Protein AF-A0AAV6TFC0-F1 (afdb_monomer_lite)

Organism: NCBI:txid931172

Sequence (76 aa):
MFNESKQKTFKRLRGRKVTPNFQEAVFIEEKEICYPKEGEVSIRNKYVGINASDVNVTARIIPSDGVKESFGIGFE

Foldseek 3Di:
DDDPPPPQKDKAKKAQAQALPVVNGIDIDIDGQDDDDVPDDDDDDPDADDDNCQSVVSNCVDPPPPDDNMDGTGDD

pLDDT: mean 83.74, std 15.04, range [38.12, 95.88]

Secondary structure (DSSP, 8-state):
--------EEEEEEE-S-SS-HHHHEEEEEEEPPPP-TT------S-----THHHHHHTT-S--TT--S--B----

Radius of gyration: 14.44 Å; chains: 1; bounding box: 31×22×42 Å

Structure (mmCIF, N/CA/C/O backbone):
data_AF-A0AAV6TFC0-F1
#
_entry.id   AF-A0AAV6TFC0-F1
#
loop_
_atom_site.group_PDB
_atom_site.id
_atom_site.type_symbol
_atom_site.label_atom_id
_atom_site.label_alt_id
_atom_site.label_comp_id
_atom_site.label_asym_id
_atom_site.label_entity_id
_atom_site.label_seq_id
_atom_site.pdbx_PDB_ins_code
_atom_site.Cartn_x
_atom_site.Cartn_y
_atom_site.Cartn_z
_atom_site.occupancy
_atom_site.B_iso_or_equiv
_atom_site.auth_seq_id
_atom_site.auth_comp_id
_atom_site.auth_asym_id
_atom_site.auth_atom_id
_atom_site.pdbx_PDB_model_num
ATOM 1 N N . MET A 1 1 ? -13.729 0.340 24.348 1.00 38.12 1 MET A N 1
ATOM 2 C CA . MET A 1 1 ? -13.013 1.620 24.531 1.00 38.12 1 MET A CA 1
ATOM 3 C C . MET A 1 1 ? -11.545 1.357 24.204 1.00 38.12 1 MET A C 1
ATOM 5 O O . MET A 1 1 ? -10.884 0.674 24.975 1.00 38.12 1 MET A O 1
ATOM 9 N N . PHE A 1 2 ? -11.077 1.712 23.002 1.00 44.81 2 PHE A N 1
ATOM 10 C CA . PHE A 1 2 ? -9.687 1.450 22.603 1.00 44.81 2 PHE A CA 1
ATOM 11 C C . PHE A 1 2 ? -8.763 2.460 23.293 1.00 44.81 2 PHE A C 1
ATOM 13 O O . PHE A 1 2 ? -9.004 3.661 23.236 1.00 44.81 2 PHE A O 1
ATOM 20 N N . ASN A 1 3 ? -7.755 1.941 23.992 1.00 44.91 3 ASN A N 1
ATOM 21 C CA . ASN A 1 3 ? -6.819 2.690 24.822 1.00 44.91 3 ASN A CA 1
ATOM 22 C C . ASN A 1 3 ? -5.981 3.664 23.967 1.00 44.91 3 ASN A C 1
ATOM 24 O O . ASN A 1 3 ? -5.283 3.244 23.042 1.00 44.91 3 ASN A O 1
ATOM 28 N N . GLU A 1 4 ? -6.082 4.961 24.265 1.00 52.31 4 GLU A N 1
ATOM 29 C CA . GLU A 1 4 ? -5.514 6.079 23.504 1.00 52.31 4 GLU A CA 1
ATOM 30 C C . GLU A 1 4 ? -4.031 6.350 23.825 1.00 52.31 4 GLU A C 1
ATOM 32 O O . GLU A 1 4 ? -3.652 7.473 24.158 1.00 52.31 4 GLU A O 1
ATOM 37 N N . SER A 1 5 ? -3.130 5.387 23.614 1.00 55.91 5 SER A N 1
ATOM 38 C CA . SER A 1 5 ? -1.782 5.793 23.186 1.00 55.91 5 SER A CA 1
ATOM 39 C C . SER A 1 5 ? -1.886 6.197 21.711 1.00 55.91 5 SER A C 1
ATOM 41 O O . SER A 1 5 ? -1.610 5.415 20.804 1.00 55.91 5 SER A O 1
ATOM 43 N N . LYS A 1 6 ? -2.442 7.398 21.473 1.00 66.81 6 LYS A N 1
ATOM 44 C CA . LYS A 1 6 ? -2.877 7.917 20.163 1.00 66.81 6 LYS A CA 1
ATOM 45 C C . LYS A 1 6 ? -1.701 7.982 19.189 1.00 66.81 6 LYS A C 1
ATOM 47 O O . LYS A 1 6 ? -1.032 9.004 19.056 1.00 66.81 6 LYS A O 1
ATOM 52 N N . GLN A 1 7 ? -1.453 6.882 18.489 1.00 72.75 7 GLN A N 1
ATOM 53 C CA . GLN A 1 7 ? -0.648 6.885 17.282 1.00 72.75 7 GLN A CA 1
ATOM 54 C C . GLN A 1 7 ? -1.308 7.883 16.322 1.00 72.75 7 GLN A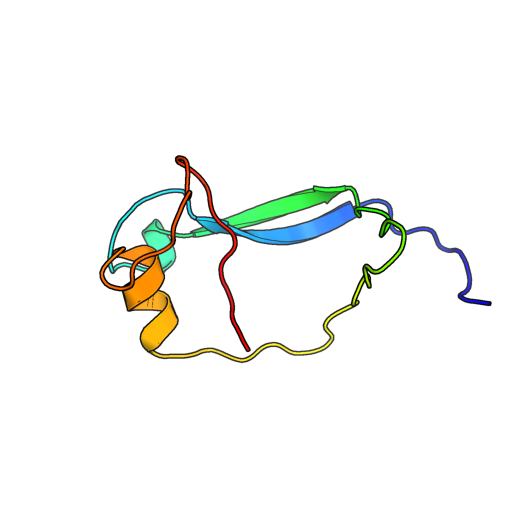 C 1
ATOM 56 O O . GLN A 1 7 ? -2.454 7.694 15.932 1.00 72.75 7 GLN A O 1
ATOM 61 N N . LYS A 1 8 ? -0.627 8.992 16.021 1.00 88.00 8 LYS A N 1
ATOM 62 C CA . LYS A 1 8 ? -1.180 10.063 15.175 1.00 88.00 8 LYS A CA 1
ATOM 63 C C . LYS A 1 8 ? -0.944 9.802 13.693 1.00 88.00 8 LYS A C 1
ATOM 65 O O . LYS A 1 8 ? -1.691 10.304 12.861 1.00 88.00 8 LYS A O 1
ATOM 70 N N . THR A 1 9 ? 0.069 8.999 13.380 1.00 93.88 9 THR A N 1
ATOM 71 C CA . THR A 1 9 ? 0.518 8.714 12.020 1.00 93.88 9 THR A CA 1
ATOM 72 C C . THR A 1 9 ? 0.626 7.215 11.757 1.00 93.88 9 THR A C 1
ATOM 74 O O . THR A 1 9 ? 0.839 6.412 12.664 1.00 93.88 9 THR A O 1
ATOM 77 N N . PHE A 1 10 ? 0.487 6.807 10.503 1.00 93.19 10 PHE A N 1
ATOM 78 C CA . PHE A 1 10 ? 0.701 5.440 10.040 1.00 93.19 10 PHE A CA 1
ATOM 79 C C . PHE A 1 10 ? 1.532 5.440 8.759 1.00 93.19 10 PHE A C 1
ATOM 81 O O . PHE A 1 10 ? 1.617 6.448 8.058 1.00 93.19 10 PHE A O 1
ATOM 88 N N . LYS A 1 11 ? 2.150 4.295 8.460 1.00 94.50 11 LYS A N 1
ATOM 89 C CA . LYS A 1 11 ? 2.893 4.082 7.217 1.00 94.50 11 LYS A CA 1
ATOM 90 C C . LYS A 1 11 ? 2.014 3.360 6.206 1.00 94.50 11 LYS A C 1
ATOM 92 O O . LYS A 1 11 ? 1.315 2.418 6.574 1.00 94.50 11 LYS A O 1
ATOM 97 N N . ARG A 1 12 ? 2.081 3.769 4.941 1.00 92.81 12 ARG A N 1
ATOM 98 C CA . ARG A 1 12 ? 1.414 3.082 3.826 1.00 92.81 12 ARG A CA 1
ATOM 99 C C . ARG A 1 12 ? 2.270 3.087 2.571 1.00 92.81 12 ARG A C 1
ATOM 101 O O . ARG A 1 12 ? 3.131 3.949 2.414 1.00 92.81 12 ARG A O 1
ATOM 108 N N . LEU A 1 13 ? 1.996 2.152 1.668 1.00 93.88 13 LEU A N 1
ATOM 109 C CA . LEU A 1 13 ? 2.531 2.187 0.311 1.00 93.88 13 LEU A CA 1
ATOM 110 C C . LEU A 1 13 ? 1.747 3.200 -0.529 1.00 93.88 13 LEU A C 1
ATOM 112 O O . LEU A 1 13 ? 0.519 3.275 -0.443 1.00 93.88 13 LEU A O 1
ATOM 116 N N . ARG A 1 14 ? 2.457 3.974 -1.350 1.00 90.88 14 ARG A N 1
ATOM 117 C CA . ARG A 1 14 ? 1.859 4.912 -2.305 1.00 90.88 14 ARG A CA 1
ATOM 118 C C . ARG A 1 14 ? 2.549 4.822 -3.655 1.00 90.88 14 ARG A C 1
ATOM 120 O O . ARG A 1 14 ? 3.77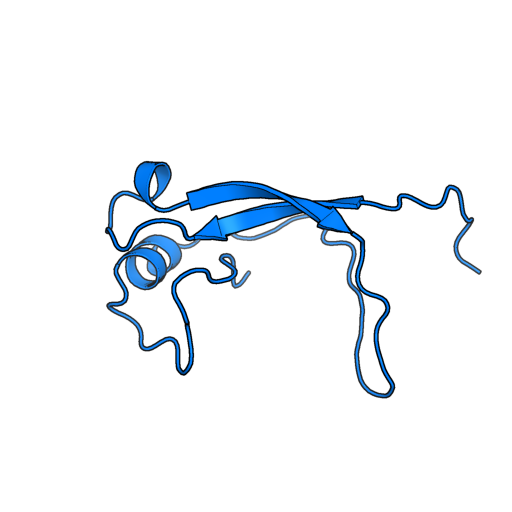6 4.773 -3.725 1.00 90.88 14 ARG A O 1
ATOM 127 N N . GLY A 1 15 ? 1.753 4.834 -4.722 1.00 89.31 15 GLY A N 1
ATOM 128 C CA . GLY A 1 15 ? 2.258 4.934 -6.089 1.00 89.31 15 GLY A CA 1
ATOM 129 C C . GLY A 1 15 ? 2.828 6.328 -6.378 1.00 89.31 15 GLY A C 1
ATOM 130 O O . GLY A 1 15 ? 2.198 7.333 -6.044 1.00 89.31 15 GLY A O 1
ATOM 131 N N . ARG A 1 16 ? 4.009 6.378 -7.004 1.00 89.69 16 ARG A N 1
ATOM 132 C CA . ARG A 1 16 ? 4.712 7.589 -7.475 1.00 89.69 16 ARG A CA 1
ATOM 133 C C . ARG A 1 16 ? 5.052 7.572 -8.966 1.00 89.69 16 ARG A C 1
ATOM 135 O O . ARG A 1 16 ? 5.303 8.626 -9.537 1.00 89.69 16 A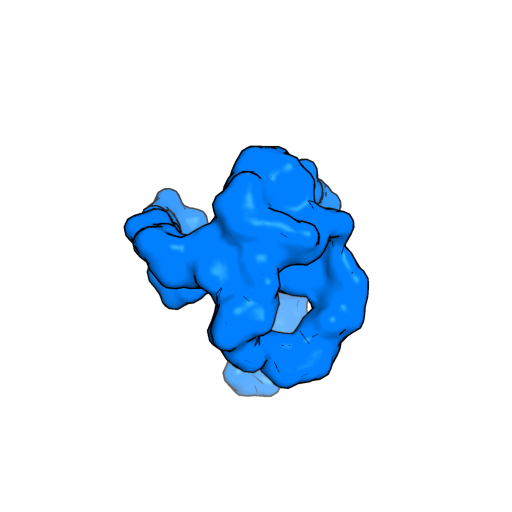RG A O 1
ATOM 142 N N . LYS A 1 17 ? 5.119 6.392 -9.589 1.00 90.00 17 LYS A N 1
ATOM 143 C CA . LYS A 1 17 ? 5.495 6.223 -10.999 1.00 90.00 17 LYS A CA 1
ATOM 144 C C . LYS A 1 17 ? 4.646 5.125 -11.624 1.00 90.00 17 LYS A C 1
ATOM 146 O O . LYS A 1 17 ? 4.463 4.074 -11.019 1.00 90.00 17 LYS A O 1
ATOM 151 N N . VAL A 1 18 ? 4.154 5.367 -12.836 1.00 90.31 18 VAL A N 1
ATOM 152 C CA . VAL A 1 18 ? 3.452 4.348 -13.624 1.00 90.31 18 VAL A CA 1
ATOM 153 C C . VAL A 1 18 ? 4.495 3.460 -14.294 1.00 90.31 18 VAL A C 1
ATOM 155 O O . VAL A 1 18 ? 5.241 3.923 -15.155 1.00 90.31 18 VAL A O 1
ATOM 158 N N . THR A 1 19 ? 4.606 2.213 -13.844 1.00 92.00 19 THR A N 1
ATOM 159 C CA . THR A 1 19 ? 5.568 1.222 -14.349 1.00 92.00 19 THR A CA 1
ATOM 160 C C . THR A 1 19 ? 5.226 -0.1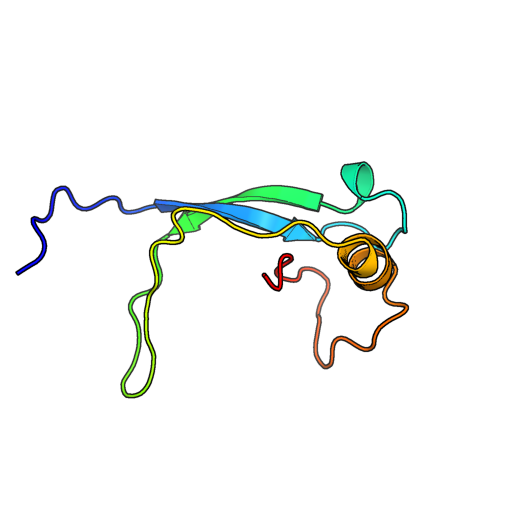70 -13.800 1.00 92.00 19 THR A C 1
ATOM 162 O O . THR A 1 19 ? 4.718 -0.274 -12.679 1.00 92.00 19 THR A O 1
ATOM 165 N N . PRO A 1 20 ? 5.514 -1.255 -14.541 1.00 92.44 20 PRO A N 1
ATOM 166 C CA . PRO A 1 20 ? 5.445 -2.611 -14.000 1.00 92.44 20 PRO A CA 1
ATOM 167 C C . PRO A 1 20 ? 6.583 -2.921 -13.008 1.00 92.44 20 PRO A C 1
ATOM 169 O O . PRO A 1 20 ? 6.535 -3.921 -12.298 1.00 92.44 20 PRO A O 1
ATOM 172 N N . ASN A 1 21 ? 7.622 -2.085 -12.915 1.00 95.88 21 ASN A N 1
ATOM 173 C CA . ASN A 1 21 ? 8.629 -2.245 -11.869 1.00 95.88 21 ASN A CA 1
ATOM 174 C C . ASN A 1 21 ? 8.069 -1.740 -10.529 1.00 95.88 21 ASN A C 1
ATOM 176 O O . ASN A 1 21 ? 8.131 -0.544 -10.240 1.00 95.88 21 ASN A O 1
ATOM 180 N N . PHE A 1 22 ? 7.551 -2.649 -9.700 1.00 94.25 22 PHE A N 1
ATOM 181 C CA . PHE A 1 22 ? 6.918 -2.301 -8.424 1.00 94.25 22 PHE A CA 1
ATOM 182 C C . PHE A 1 22 ? 7.827 -1.454 -7.519 1.00 94.25 22 PHE A C 1
ATOM 184 O O . PHE A 1 22 ? 7.379 -0.465 -6.943 1.00 94.25 22 PHE A O 1
ATOM 191 N N . GLN A 1 23 ? 9.124 -1.770 -7.450 1.00 95.50 23 GLN A N 1
ATOM 192 C CA . GLN A 1 23 ? 10.088 -1.045 -6.613 1.00 95.50 23 GLN A CA 1
ATOM 193 C C . GLN A 1 23 ? 10.261 0.421 -7.042 1.00 95.50 23 GLN A C 1
ATOM 195 O O . GLN A 1 23 ? 10.430 1.319 -6.213 1.00 95.50 23 GLN A O 1
ATOM 200 N N . GLU A 1 24 ? 10.217 0.692 -8.344 1.00 95.25 24 GLU A N 1
ATOM 201 C CA . GLU A 1 24 ? 10.227 2.063 -8.854 1.00 95.25 24 GLU A CA 1
ATOM 202 C C . GLU A 1 24 ? 8.866 2.742 -8.680 1.00 95.25 24 GLU A C 1
ATOM 204 O O . GLU A 1 24 ? 8.805 3.945 -8.404 1.00 95.25 24 GLU A O 1
ATOM 209 N N . ALA A 1 25 ? 7.789 1.971 -8.833 1.00 92.56 25 ALA A N 1
ATOM 210 C CA . ALA A 1 25 ? 6.423 2.461 -8.816 1.00 92.56 25 ALA A CA 1
ATOM 211 C C . ALA A 1 25 ? 5.978 2.966 -7.449 1.00 92.56 25 ALA A C 1
ATOM 213 O O . ALA A 1 25 ? 5.229 3.942 -7.405 1.00 92.56 25 ALA A O 1
ATOM 214 N N . VAL A 1 26 ? 6.414 2.335 -6.354 1.00 94.00 26 VAL A N 1
ATOM 215 C CA . VAL A 1 26 ? 5.903 2.628 -5.008 1.00 94.00 26 VAL A CA 1
ATOM 216 C C . VAL A 1 26 ? 6.971 3.140 -4.048 1.00 94.00 26 VAL A C 1
ATOM 218 O O . VAL A 1 26 ? 8.170 2.928 -4.220 1.00 94.00 26 VAL A O 1
ATOM 221 N N . PHE A 1 27 ? 6.520 3.822 -3.002 1.00 94.56 27 PHE A N 1
ATOM 222 C CA . PHE A 1 27 ? 7.330 4.181 -1.843 1.00 94.56 27 PHE A CA 1
ATOM 223 C C . PHE A 1 27 ? 6.491 4.087 -0.565 1.00 94.56 27 PHE A C 1
ATOM 225 O O . PHE A 1 27 ? 5.259 4.092 -0.619 1.00 94.56 27 PHE A O 1
ATOM 232 N N . ILE A 1 28 ? 7.160 3.991 0.586 1.00 95.38 28 ILE A N 1
ATOM 233 C CA . ILE A 1 28 ? 6.503 4.077 1.893 1.00 95.38 28 ILE A CA 1
ATOM 234 C C . ILE A 1 28 ? 6.373 5.552 2.259 1.00 95.38 28 ILE A C 1
ATOM 236 O O . ILE A 1 28 ? 7.377 6.260 2.326 1.00 95.38 28 ILE A O 1
ATOM 240 N N . GLU A 1 29 ? 5.155 5.998 2.543 1.00 93.81 29 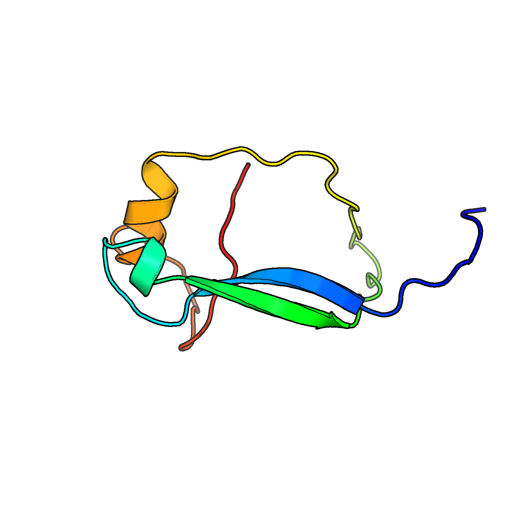GLU A N 1
ATOM 241 C CA . GLU A 1 29 ? 4.903 7.312 3.125 1.00 93.81 29 GLU A CA 1
ATOM 242 C C . GLU A 1 29 ? 4.349 7.201 4.540 1.00 93.81 29 GLU A C 1
ATOM 244 O O . GLU A 1 29 ? 3.658 6.237 4.878 1.00 93.81 29 GLU A O 1
ATOM 249 N N . GLU A 1 30 ? 4.629 8.214 5.351 1.00 95.19 30 GLU A N 1
ATOM 250 C CA . GLU A 1 30 ? 3.992 8.414 6.646 1.00 95.19 30 GLU A CA 1
ATOM 251 C C . GLU A 1 30 ? 2.863 9.440 6.510 1.00 95.19 30 GLU A C 1
ATOM 253 O O . GLU A 1 30 ? 3.017 10.461 5.836 1.00 95.19 30 GLU A O 1
ATOM 258 N N . LYS A 1 31 ? 1.708 9.158 7.115 1.00 91.69 31 LYS A N 1
ATOM 259 C CA . LYS A 1 31 ? 0.514 9.998 7.003 1.00 91.69 31 LYS A CA 1
ATOM 260 C C . LYS A 1 31 ? -0.289 10.014 8.291 1.00 91.69 31 LYS A C 1
ATOM 262 O O . LYS A 1 31 ? -0.284 9.034 9.027 1.00 91.69 31 LYS A O 1
ATOM 267 N N . GLU A 1 32 ? -1.001 11.105 8.548 1.00 92.06 32 GLU A N 1
ATOM 268 C CA . GLU A 1 32 ? -1.936 11.187 9.669 1.00 92.06 32 GLU A CA 1
ATOM 269 C C . GLU A 1 32 ? -3.062 10.157 9.539 1.00 92.06 32 GLU A C 1
ATOM 271 O O . GLU A 1 32 ? -3.575 9.911 8.442 1.00 92.06 32 GLU A O 1
ATOM 276 N N . ILE A 1 33 ? -3.448 9.552 10.663 1.00 89.44 33 ILE A N 1
ATOM 277 C CA . ILE A 1 33 ? -4.596 8.647 10.711 1.00 89.44 33 ILE A CA 1
ATOM 278 C C . ILE A 1 33 ? -5.860 9.443 10.379 1.00 89.44 33 ILE A C 1
ATOM 280 O O . ILE A 1 33 ? -6.171 10.441 11.025 1.00 89.44 33 ILE A O 1
ATOM 284 N N . CYS A 1 34 ? -6.599 8.972 9.376 1.00 82.12 34 CYS A N 1
ATOM 285 C CA . CYS A 1 34 ? -7.905 9.516 9.037 1.00 82.12 34 CYS A CA 1
ATOM 286 C C . CYS A 1 34 ? -8.960 8.954 9.997 1.00 82.12 34 CYS A C 1
ATOM 288 O O . CYS A 1 34 ? -9.012 7.739 10.226 1.00 82.12 34 CYS A O 1
ATOM 290 N N . TYR A 1 35 ? -9.800 9.829 10.545 1.00 86.19 35 TYR A N 1
ATOM 291 C CA . TYR A 1 35 ? -10.941 9.418 11.356 1.00 86.19 35 TYR A CA 1
ATOM 292 C C . TYR A 1 35 ? -12.135 9.127 10.437 1.00 86.19 35 TYR A C 1
ATOM 294 O O . TYR A 1 35 ? -12.432 9.956 9.574 1.00 86.19 35 TYR A O 1
ATOM 302 N N . PRO A 1 36 ? -12.796 7.965 10.589 1.00 90.94 36 PRO A N 1
ATOM 303 C CA . PRO A 1 36 ? -13.892 7.579 9.711 1.00 90.94 36 PRO A CA 1
ATOM 304 C C . PRO A 1 36 ? -15.091 8.514 9.899 1.00 90.94 36 PRO A C 1
ATOM 306 O O . PRO A 1 36 ? -15.378 8.950 11.018 1.00 90.94 36 PRO A O 1
ATOM 309 N N . LYS A 1 37 ? -15.792 8.814 8.804 1.00 92.88 37 LYS A N 1
ATOM 310 C CA . LYS A 1 37 ? -17.087 9.506 8.824 1.00 92.88 37 LYS A CA 1
ATOM 311 C C . LYS A 1 37 ? -18.226 8.521 9.102 1.00 92.88 37 LYS A C 1
ATOM 313 O O . LYS A 1 37 ? -18.017 7.317 9.242 1.00 92.88 37 LYS A O 1
ATOM 318 N N . GLU A 1 38 ? -19.450 9.039 9.177 1.00 94.75 38 GLU A N 1
ATOM 319 C CA . GLU A 1 38 ? -20.647 8.202 9.255 1.00 94.75 38 GLU A CA 1
ATOM 320 C C . GLU A 1 38 ? -20.705 7.225 8.069 1.00 94.75 38 GLU A C 1
ATOM 322 O O . GLU A 1 38 ? -20.558 7.626 6.915 1.00 94.75 38 GLU A O 1
ATOM 327 N N . GLY A 1 39 ? -20.875 5.934 8.370 1.00 95.62 39 GLY A N 1
ATOM 328 C CA . GLY A 1 39 ? -20.882 4.854 7.378 1.00 95.62 39 GLY A CA 1
ATOM 329 C C . GLY A 1 39 ? -19.503 4.314 6.974 1.00 95.62 39 GLY A C 1
ATOM 330 O O . GLY A 1 39 ? -19.441 3.354 6.211 1.00 95.62 39 GLY A O 1
ATOM 331 N N . GLU A 1 40 ? -18.403 4.870 7.490 1.00 93.69 40 GLU A N 1
ATOM 332 C CA . GLU A 1 40 ? -17.041 4.408 7.199 1.00 93.69 40 GLU A CA 1
ATOM 333 C C . GLU A 1 40 ? -16.434 3.621 8.371 1.00 93.69 40 GLU A C 1
ATOM 335 O O . GLU A 1 40 ? -16.821 3.764 9.532 1.00 93.69 40 GLU A O 1
ATOM 340 N N . VAL A 1 41 ? -15.418 2.807 8.073 1.00 90.94 41 VAL A N 1
ATOM 341 C CA . VAL A 1 41 ? -14.621 2.095 9.079 1.00 90.94 41 VAL A CA 1
ATOM 342 C C . VAL A 1 41 ? -13.139 2.396 8.898 1.00 90.94 41 VAL A C 1
ATOM 344 O O . VAL A 1 41 ? -12.635 2.471 7.780 1.00 90.94 41 VAL A O 1
ATOM 347 N N . SER A 1 42 ? -12.424 2.544 10.013 1.00 90.31 42 SER A N 1
ATOM 348 C CA . SER A 1 42 ? -10.963 2.624 10.026 1.00 90.31 42 SER A CA 1
ATOM 349 C C . SER A 1 42 ? -10.404 1.313 10.560 1.00 90.31 42 SER A C 1
ATOM 351 O O . SER A 1 42 ? -10.728 0.896 11.675 1.00 90.31 42 SER A O 1
ATOM 353 N N . ILE A 1 43 ? -9.595 0.639 9.745 1.00 90.25 43 ILE A N 1
ATOM 354 C CA . ILE A 1 43 ? -9.086 -0.700 10.035 1.00 90.25 43 ILE A CA 1
ATOM 355 C C . ILE A 1 43 ? -7.584 -0.615 10.281 1.00 90.25 43 ILE A C 1
ATOM 357 O O . ILE A 1 43 ? -6.817 -0.136 9.446 1.00 90.25 43 ILE A O 1
ATOM 361 N N . ARG A 1 44 ? -7.142 -1.132 11.431 1.00 91.25 44 ARG A N 1
ATOM 362 C CA . ARG A 1 44 ? -5.725 -1.416 11.662 1.00 91.25 44 ARG A CA 1
ATOM 363 C C . ARG A 1 44 ? -5.402 -2.787 11.071 1.00 91.25 44 ARG A C 1
ATOM 365 O O . ARG A 1 44 ? -5.539 -3.801 11.757 1.00 91.25 44 ARG A O 1
ATOM 372 N N . ASN A 1 45 ? -4.968 -2.802 9.814 1.00 92.31 45 ASN A N 1
ATOM 373 C CA . ASN A 1 45 ? -4.521 -4.024 9.146 1.00 92.31 45 ASN A CA 1
ATOM 374 C C . ASN A 1 45 ? -3.328 -4.628 9.907 1.00 92.31 45 ASN A C 1
ATOM 376 O O . ASN A 1 45 ? -2.349 -3.934 10.185 1.00 92.31 45 ASN A O 1
ATOM 380 N N . LYS A 1 46 ? -3.428 -5.910 10.282 1.00 94.19 46 LYS A N 1
ATOM 381 C CA . LYS A 1 46 ? -2.330 -6.666 10.919 1.00 94.19 46 LYS A CA 1
ATOM 382 C C . LYS A 1 46 ? -1.466 -7.39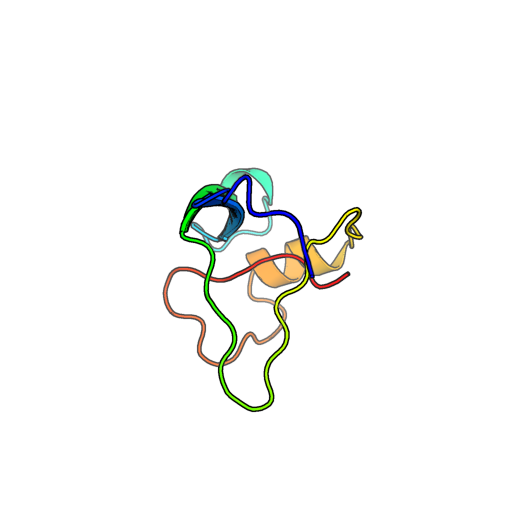4 9.892 1.00 94.19 46 LYS A C 1
ATOM 384 O O . LYS A 1 46 ? -0.263 -7.521 10.086 1.00 94.19 46 LYS A O 1
ATOM 389 N N . TYR A 1 47 ? -2.107 -7.850 8.823 1.00 95.75 47 TYR A N 1
ATOM 390 C CA . TYR A 1 47 ? -1.522 -8.542 7.685 1.00 95.75 47 TYR A CA 1
ATOM 391 C C . TYR A 1 47 ? -2.192 -8.008 6.417 1.00 95.75 47 TYR A C 1
ATOM 393 O O . TYR A 1 47 ? -3.297 -7.468 6.502 1.00 95.75 47 TYR A O 1
ATOM 401 N N . VAL A 1 48 ? -1.501 -8.137 5.289 1.00 95.12 48 VAL A N 1
ATOM 402 C CA . VAL A 1 48 ? -1.976 -7.789 3.943 1.00 95.12 48 VAL A CA 1
ATOM 403 C C . VAL A 1 48 ? -1.503 -8.872 2.975 1.00 95.12 48 VAL A C 1
ATOM 405 O O . VAL A 1 48 ? -0.458 -9.491 3.213 1.00 95.12 48 VAL A O 1
ATOM 408 N N . GLY A 1 49 ? -2.270 -9.116 1.922 1.00 95.44 49 GLY A N 1
ATOM 409 C CA . GLY A 1 49 ? -1.908 -10.003 0.823 1.00 95.44 49 GLY A CA 1
ATOM 410 C C . GLY A 1 49 ? -0.997 -9.308 -0.188 1.00 95.44 49 GLY A C 1
ATOM 411 O O . GLY A 1 49 ? -0.984 -8.084 -0.310 1.00 95.44 49 GLY A O 1
ATOM 412 N N . ILE A 1 50 ? -0.199 -10.107 -0.895 1.00 94.56 50 ILE A N 1
ATOM 413 C CA . ILE A 1 50 ? 0.588 -9.658 -2.047 1.00 94.56 50 ILE A CA 1
ATOM 414 C C . ILE A 1 50 ? 0.104 -10.462 -3.240 1.00 94.56 50 ILE A C 1
ATOM 416 O O . ILE A 1 50 ? 0.111 -11.695 -3.192 1.00 94.56 50 ILE A O 1
ATOM 420 N N . ASN A 1 51 ? -0.248 -9.771 -4.318 1.00 92.06 51 ASN A N 1
ATOM 421 C CA . ASN A 1 51 ? -0.778 -10.395 -5.514 1.00 92.06 51 ASN A CA 1
ATOM 422 C C . ASN A 1 51 ? 0.079 -10.059 -6.743 1.00 92.06 51 ASN A C 1
ATOM 424 O O . ASN A 1 51 ? 0.713 -9.009 -6.836 1.00 92.06 51 ASN A O 1
ATOM 428 N N . ALA A 1 52 ? 0.065 -10.936 -7.747 1.00 92.56 52 ALA A N 1
ATOM 429 C CA . ALA A 1 52 ? 0.661 -10.633 -9.048 1.00 92.56 52 ALA A CA 1
ATOM 430 C C . ALA A 1 52 ? -0.013 -9.420 -9.720 1.00 92.56 52 ALA A C 1
ATOM 432 O O . ALA A 1 52 ? 0.630 -8.672 -10.458 1.00 92.56 52 ALA A O 1
ATOM 433 N N . SER A 1 53 ? -1.303 -9.200 -9.448 1.00 90.56 53 SER A N 1
ATOM 434 C CA . SER A 1 53 ? -2.075 -8.082 -9.991 1.00 90.56 53 SER A CA 1
ATOM 435 C C . SER A 1 53 ? -1.620 -6.710 -9.482 1.00 90.56 53 SER A C 1
ATOM 437 O O . SER A 1 53 ? -1.851 -5.721 -10.178 1.00 90.56 53 SER A O 1
ATOM 439 N N . ASP A 1 54 ? -0.904 -6.625 -8.355 1.00 90.31 54 ASP A N 1
ATOM 440 C CA . ASP A 1 54 ? -0.385 -5.354 -7.832 1.00 90.31 54 ASP A CA 1
ATOM 441 C C . ASP A 1 54 ? 0.541 -4.659 -8.843 1.00 90.31 54 ASP A C 1
ATOM 443 O O . ASP A 1 54 ? 0.475 -3.443 -9.031 1.00 90.31 54 ASP A O 1
ATOM 447 N N . VAL A 1 55 ? 1.341 -5.441 -9.577 1.00 92.62 55 VAL A N 1
ATOM 448 C CA . VAL A 1 55 ? 2.197 -4.949 -10.670 1.00 92.62 55 VAL A CA 1
ATOM 449 C C . VAL A 1 55 ? 1.370 -4.413 -11.845 1.00 92.62 55 VAL A C 1
ATOM 451 O O . VAL A 1 55 ? 1.720 -3.404 -12.463 1.00 92.62 55 VAL A O 1
ATOM 454 N N . ASN A 1 56 ? 0.237 -5.047 -12.148 1.00 91.00 56 ASN A N 1
ATOM 455 C CA . ASN A 1 56 ? -0.660 -4.585 -13.208 1.00 91.00 56 ASN A CA 1
ATOM 456 C C . ASN A 1 56 ? -1.339 -3.265 -12.830 1.00 91.00 56 ASN A C 1
ATOM 458 O O . ASN A 1 56 ? -1.558 -2.412 -13.694 1.00 91.00 56 ASN A O 1
ATOM 462 N N . VAL A 1 57 ? -1.632 -3.068 -11.542 1.00 88.50 57 VAL A N 1
ATOM 463 C CA . VAL A 1 57 ? -2.162 -1.802 -11.025 1.00 88.50 57 VAL A CA 1
ATOM 464 C C . VAL A 1 57 ? -1.107 -0.703 -11.087 1.00 88.50 57 VAL A C 1
ATOM 466 O O . VAL A 1 57 ? -1.403 0.385 -11.584 1.00 88.50 57 VAL A O 1
ATOM 469 N N . THR A 1 58 ? 0.144 -0.971 -10.692 1.00 90.56 58 THR A N 1
ATOM 470 C CA . THR A 1 58 ? 1.220 0.029 -10.830 1.00 90.56 58 THR A CA 1
ATOM 471 C C . THR A 1 58 ? 1.522 0.388 -12.286 1.00 90.56 58 THR A C 1
ATOM 473 O O . THR A 1 58 ? 1.916 1.520 -12.570 1.00 90.56 58 THR A O 1
ATOM 476 N N . ALA A 1 59 ? 1.286 -0.536 -13.219 1.00 90.69 59 ALA A N 1
ATOM 477 C CA . ALA A 1 59 ? 1.399 -0.310 -14.658 1.00 90.69 59 ALA A CA 1
ATOM 478 C C . ALA A 1 59 ? 0.144 0.313 -15.308 1.00 90.69 59 ALA A C 1
ATOM 480 O O . ALA A 1 59 ? 0.174 0.593 -16.504 1.00 90.69 59 ALA A O 1
ATOM 481 N N . ARG A 1 60 ? -0.945 0.541 -14.552 1.00 86.00 60 ARG A N 1
ATOM 482 C CA . ARG A 1 60 ? -2.257 1.006 -15.058 1.00 86.00 60 ARG A CA 1
ATOM 483 C C . ARG A 1 60 ? -2.863 0.124 -16.160 1.00 86.00 60 ARG A C 1
ATOM 485 O O . ARG A 1 60 ? -3.626 0.607 -16.991 1.00 86.00 60 ARG A O 1
ATOM 492 N N . ILE A 1 61 ? -2.548 -1.169 -16.158 1.00 84.19 61 ILE A N 1
ATOM 493 C CA . ILE A 1 61 ? -3.184 -2.149 -17.053 1.00 84.19 61 ILE A CA 1
ATOM 494 C C . ILE A 1 61 ? -4.637 -2.379 -16.618 1.00 84.19 61 ILE A C 1
ATOM 496 O O . ILE A 1 61 ? -5.526 -2.531 -17.450 1.00 84.19 61 ILE A O 1
ATOM 500 N N . ILE A 1 62 ? -4.877 -2.373 -15.305 1.00 75.38 62 ILE A N 1
ATOM 501 C CA . ILE A 1 62 ? -6.217 -2.427 -14.719 1.00 75.38 62 ILE A CA 1
ATOM 502 C C . ILE A 1 62 ? -6.714 -0.981 -14.553 1.00 75.38 62 ILE A C 1
ATOM 504 O O . ILE A 1 62 ? -6.004 -0.181 -13.927 1.00 75.38 62 ILE A O 1
ATOM 508 N N . PRO A 1 63 ? -7.898 -0.623 -15.095 1.00 64.06 63 PRO A N 1
ATOM 509 C CA . PRO A 1 63 ? -8.480 0.698 -14.903 1.00 64.06 63 PRO A CA 1
ATOM 510 C C . PRO A 1 63 ? -8.617 0.993 -13.412 1.00 64.06 63 PRO A C 1
ATOM 512 O O . PRO A 1 63 ? -9.257 0.254 -12.669 1.00 64.06 63 PRO A O 1
ATOM 515 N N . SER A 1 64 ? -7.981 2.070 -12.971 1.00 62.09 64 SER A N 1
ATOM 516 C CA . SER A 1 64 ? -8.183 2.630 -11.641 1.00 62.09 64 SER A CA 1
ATOM 517 C C . SER A 1 64 ? -8.821 3.997 -11.839 1.00 62.09 64 SER A C 1
ATOM 519 O O . SER A 1 64 ? -8.145 5.010 -12.037 1.00 62.09 64 SER A O 1
ATOM 521 N N . ASP A 1 65 ? -10.150 4.000 -11.917 1.00 52.28 65 ASP A N 1
ATOM 522 C CA . ASP A 1 65 ? -10.926 5.198 -12.218 1.00 52.28 65 ASP A CA 1
ATOM 523 C C . ASP A 1 65 ? -10.584 6.326 -11.231 1.00 52.28 65 ASP A C 1
ATOM 525 O O . ASP A 1 65 ? -10.584 6.151 -10.012 1.00 52.28 65 ASP A O 1
ATOM 529 N N . GLY A 1 66 ? -10.246 7.504 -11.765 1.00 53.97 66 GLY A N 1
ATOM 530 C CA . GLY A 1 66 ? -10.006 8.712 -10.968 1.00 53.97 66 GLY A CA 1
ATOM 531 C C . GLY A 1 66 ? -8.632 8.826 -10.297 1.00 53.97 66 GLY A C 1
ATOM 532 O O . GLY A 1 66 ? -8.407 9.775 -9.542 1.00 53.97 66 GLY A O 1
ATOM 533 N N . VAL A 1 67 ? -7.682 7.929 -10.582 1.00 54.22 67 VAL A N 1
ATOM 534 C CA . VAL A 1 67 ? -6.321 8.013 -10.035 1.00 54.22 67 VAL A CA 1
ATOM 535 C C . VAL A 1 67 ? -5.532 9.164 -10.678 1.00 54.22 67 VAL A C 1
ATOM 537 O O . VAL A 1 67 ? -4.801 9.017 -11.664 1.00 54.22 67 VAL A O 1
ATOM 540 N N . LYS A 1 68 ? -5.647 10.349 -10.064 1.00 56.59 68 LYS A N 1
ATOM 541 C CA . LYS A 1 68 ? -4.612 11.393 -10.134 1.00 56.59 68 LYS A CA 1
ATOM 542 C C . LYS A 1 68 ? -3.275 10.810 -9.674 1.00 56.59 68 LYS A C 1
ATOM 544 O O . LYS A 1 68 ? -3.259 9.808 -8.976 1.00 56.59 68 LYS A O 1
ATOM 549 N N . GLU A 1 69 ? -2.187 11.461 -10.075 1.00 56.66 69 GLU A N 1
ATOM 550 C CA . GLU A 1 69 ? -0.740 11.151 -9.984 1.00 56.66 69 GLU A CA 1
ATOM 551 C C . GLU A 1 69 ? -0.216 10.321 -8.787 1.00 56.66 69 GLU A C 1
ATOM 553 O O . GLU A 1 69 ? 0.893 9.799 -8.846 1.00 56.66 69 GLU A O 1
ATOM 558 N N . SER A 1 70 ? -1.004 10.127 -7.731 1.00 61.62 70 SER A N 1
ATOM 559 C CA . SER A 1 70 ? -0.728 9.227 -6.621 1.00 61.62 70 SER A CA 1
ATOM 560 C C . SER A 1 70 ? -1.961 8.403 -6.210 1.00 61.62 70 SER A C 1
ATOM 562 O O . SER A 1 70 ? -3.030 8.970 -5.976 1.00 61.62 70 SER A O 1
ATOM 564 N N . PHE A 1 71 ? -1.786 7.097 -6.017 1.00 71.44 71 PHE A N 1
ATOM 565 C CA . PHE A 1 71 ? -2.836 6.147 -5.624 1.00 71.44 71 PHE A CA 1
ATOM 566 C C . PHE A 1 71 ? -2.415 5.275 -4.445 1.00 71.44 71 PHE A C 1
ATOM 568 O O . PHE A 1 71 ? -1.221 5.108 -4.176 1.00 71.44 71 PHE A O 1
ATOM 575 N N . GLY A 1 72 ? -3.415 4.734 -3.744 1.00 79.06 72 GLY A N 1
ATOM 576 C CA . GLY A 1 72 ? -3.217 3.625 -2.814 1.00 79.06 72 GLY A CA 1
ATOM 577 C C . GLY A 1 72 ? -2.939 2.324 -3.569 1.00 79.06 72 GLY A C 1
ATOM 578 O O . GLY A 1 72 ? -3.411 2.146 -4.688 1.00 79.06 72 GLY A O 1
ATOM 579 N N . ILE A 1 73 ? -2.154 1.447 -2.949 1.00 83.88 73 ILE A N 1
ATOM 580 C CA . ILE A 1 73 ? -1.784 0.117 -3.444 1.00 83.88 73 ILE A CA 1
ATOM 581 C C . ILE A 1 73 ? -2.088 -0.907 -2.345 1.00 83.88 73 ILE A C 1
ATOM 583 O O . ILE A 1 73 ? -1.931 -0.584 -1.165 1.00 83.88 73 ILE A O 1
ATOM 587 N N . GLY A 1 74 ? -2.473 -2.120 -2.752 1.00 83.88 74 GLY A N 1
ATOM 588 C CA . GLY A 1 74 ? -2.827 -3.237 -1.877 1.00 83.88 74 GLY A CA 1
ATOM 589 C C . GLY A 1 74 ? -4.340 -3.439 -1.805 1.00 83.88 74 GLY A C 1
ATOM 590 O O . GLY A 1 74 ? -5.061 -2.561 -1.329 1.00 83.88 74 GLY A O 1
ATOM 591 N N . PHE A 1 75 ? -4.803 -4.589 -2.296 1.00 83.62 75 PHE A N 1
ATOM 592 C CA . PHE A 1 75 ? -6.225 -4.963 -2.357 1.00 83.62 75 PHE A CA 1
ATOM 593 C C . PHE A 1 75 ? -6.609 -6.091 -1.393 1.00 83.62 75 PHE A C 1
ATOM 595 O O . PHE A 1 75 ? -7.797 -6.367 -1.238 1.00 83.62 75 PHE A O 1
ATOM 602 N N . GLU A 1 76 ? -5.622 -6.735 -0.768 1.00 83.81 76 GLU A N 1
ATOM 603 C CA . GLU A 1 76 ? -5.768 -7.957 0.033 1.00 83.81 76 GLU A CA 1
ATOM 604 C C . GLU A 1 76 ? -5.171 -7.790 1.434 1.00 83.81 76 GLU A C 1
ATOM 606 O O . GLU A 1 76 ? -4.150 -7.077 1.579 1.00 83.81 76 GLU A O 1
#

InterPro domains:
  IPR011032 GroES-like superfamily [SSF50129] (21-76)